Protein AF-A0A7S2UHI9-F1 (afdb_monomer_lite)

Organism: NCBI:txid420275

Foldseek 3Di:
DVCVVPPGVQVVVVCCQQPVVQQEEEDADLVSVLVNLVSVVVVVVVCPDDDDGSHPPHRAYEHPYAQDPPPVSVLSCVVSVHHYDDPDDVSVVSVVVVVVPVVVSVVVVVVVVVVVVVVD

Sequence (120 aa):
KADGYGHGALDTALHLADHCGVEAFAVATLEEGIALRKALDSTNKSQSSQTTSQRPARIRILVLGPPVGHPRSFDEYHFHNIEVMIPGAQIAKSLMDWVANADERKRNEAERAAMEAREQ

InterPro domains:
  IPR001608 Alanine racemase, N-terminal [PF01168] (1-98)
  IPR029066 PLP-binding barrel [G3DSA:3.20.20.10] (1-114)
  IPR029066 PLP-binding barrel [SSF51419] (1-100)

Structure (mmCIF, N/CA/C/O backbone):
data_AF-A0A7S2UHI9-F1
#
_entry.id   AF-A0A7S2UHI9-F1
#
loop_
_atom_site.group_PDB
_atom_site.id
_atom_site.type_symbol
_atom_site.label_atom_id
_atom_site.label_alt_id
_atom_site.label_comp_id
_atom_site.label_asym_id
_atom_site.label_entity_id
_atom_site.label_seq_id
_atom_site.pdbx_PDB_ins_code
_atom_site.Cartn_x
_atom_site.Cartn_y
_atom_site.Cartn_z
_atom_site.occupancy
_atom_site.B_iso_or_equiv
_atom_site.auth_seq_id
_atom_site.auth_comp_id
_atom_site.auth_asym_id
_atom_site.auth_atom_id
_atom_site.pdbx_PDB_model_num
ATOM 1 N N . LYS A 1 1 ? -3.779 -11.153 -1.241 1.00 81.50 1 LYS A N 1
ATOM 2 C CA . LYS A 1 1 ? -3.301 -11.320 -2.637 1.00 81.50 1 LYS A CA 1
ATOM 3 C C . LYS A 1 1 ? -4.299 -12.150 -3.436 1.00 81.50 1 LYS A C 1
ATOM 5 O O . LYS A 1 1 ? -4.878 -13.059 -2.847 1.00 81.50 1 LYS A O 1
ATOM 10 N N . ALA A 1 2 ? -4.458 -11.860 -4.731 1.00 89.12 2 ALA A N 1
ATOM 11 C CA . ALA A 1 2 ? -5.259 -12.635 -5.684 1.00 89.12 2 ALA A CA 1
ATOM 12 C C . ALA A 1 2 ? -6.688 -12.880 -5.178 1.00 89.12 2 ALA A C 1
ATOM 14 O O . ALA A 1 2 ? -7.139 -14.019 -5.100 1.00 89.12 2 ALA A O 1
ATOM 15 N N . ASP A 1 3 ? -7.339 -11.807 -4.725 1.00 90.62 3 ASP A N 1
ATOM 16 C CA . ASP A 1 3 ? -8.680 -11.854 -4.131 1.00 90.62 3 ASP A CA 1
ATOM 17 C C . ASP A 1 3 ? -8.834 -12.892 -2.993 1.00 90.62 3 ASP A C 1
ATOM 19 O O . ASP A 1 3 ? -9.766 -13.689 -2.937 1.00 90.62 3 ASP A O 1
ATOM 23 N N . GLY A 1 4 ? -7.840 -12.957 -2.101 1.00 87.12 4 GLY A N 1
ATOM 24 C CA . GLY A 1 4 ? -7.841 -13.926 -1.002 1.00 87.12 4 GLY A CA 1
ATOM 25 C C . GLY A 1 4 ? -7.659 -15.360 -1.502 1.00 87.12 4 GLY A C 1
ATOM 26 O O . GLY A 1 4 ? -8.240 -16.285 -0.946 1.00 87.12 4 GLY A O 1
ATOM 27 N N . TYR A 1 5 ? -6.885 -15.545 -2.576 1.00 89.75 5 TYR A N 1
ATOM 28 C CA . TYR A 1 5 ? -6.755 -16.824 -3.280 1.00 89.75 5 TYR A CA 1
ATOM 29 C C . TYR A 1 5 ? -8.110 -17.381 -3.757 1.00 89.75 5 TYR A C 1
ATOM 31 O O . TYR A 1 5 ? -8.331 -18.588 -3.713 1.00 89.75 5 TYR A O 1
ATOM 39 N N . GLY A 1 6 ? -9.017 -16.495 -4.188 1.00 88.75 6 GLY A N 1
ATOM 40 C CA . GLY A 1 6 ? -10.356 -16.845 -4.676 1.00 88.75 6 GLY A CA 1
ATOM 41 C C . GLY A 1 6 ? -11.442 -16.963 -3.602 1.00 88.75 6 GLY A C 1
ATOM 42 O O . GLY A 1 6 ? -12.528 -17.444 -3.907 1.00 88.75 6 GLY A O 1
ATOM 43 N N . HIS A 1 7 ? -11.169 -16.538 -2.364 1.00 88.31 7 HIS A N 1
ATOM 44 C CA . HIS A 1 7 ? -12.132 -16.579 -1.252 1.00 88.31 7 HIS A CA 1
ATOM 45 C C . HIS A 1 7 ? -12.796 -15.222 -0.967 1.00 88.31 7 HIS A C 1
ATOM 47 O O . HIS A 1 7 ? -13.603 -15.123 -0.047 1.00 88.31 7 HIS A O 1
ATOM 53 N N . GLY A 1 8 ? -12.450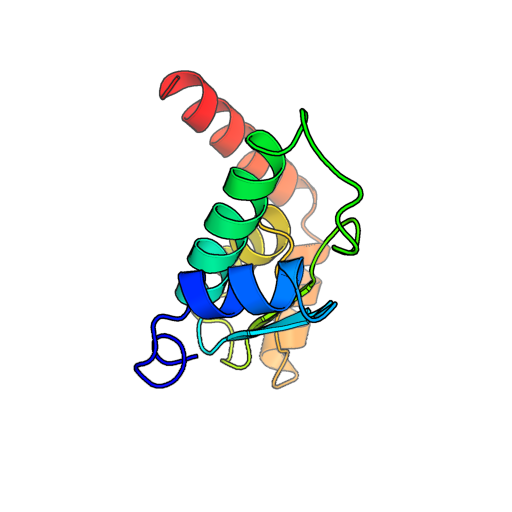 -14.174 -1.721 1.00 91.06 8 GLY A N 1
ATOM 54 C CA . GLY A 1 8 ? -12.846 -12.797 -1.436 1.00 91.06 8 GLY A CA 1
ATOM 55 C C . GLY A 1 8 ? -11.882 -12.148 -0.443 1.00 91.06 8 GLY A C 1
ATOM 56 O O . GLY A 1 8 ? -11.928 -12.409 0.762 1.00 91.06 8 GLY A O 1
ATOM 57 N N . ALA A 1 9 ? -10.986 -11.288 -0.934 1.00 91.56 9 ALA A N 1
ATOM 58 C CA . ALA A 1 9 ? -9.921 -10.694 -0.120 1.00 91.56 9 ALA A CA 1
ATOM 59 C C . ALA A 1 9 ? -10.455 -9.816 1.015 1.00 91.56 9 ALA A C 1
ATOM 61 O O . ALA A 1 9 ? -9.910 -9.855 2.117 1.00 91.56 9 ALA A O 1
ATOM 62 N N . LEU A 1 10 ? -11.475 -9.002 0.735 1.00 93.19 10 LEU A N 1
ATOM 63 C CA . LEU A 1 10 ? -11.965 -7.996 1.676 1.00 93.19 10 LEU A CA 1
ATOM 64 C C . LEU A 1 10 ? -12.723 -8.645 2.832 1.00 93.19 10 LEU A C 1
ATOM 66 O O . LEU A 1 10 ? -12.354 -8.429 3.982 1.00 93.19 10 LEU A O 1
ATOM 70 N N . ASP A 1 11 ? -13.704 -9.497 2.534 1.00 91.56 11 ASP A N 1
ATOM 71 C CA . ASP A 1 11 ? -14.511 -10.175 3.556 1.00 91.56 11 ASP A CA 1
ATOM 72 C C . ASP A 1 11 ? -13.647 -11.076 4.441 1.00 91.56 11 ASP A C 1
ATOM 74 O O . ASP A 1 11 ? -13.749 -11.036 5.669 1.00 91.56 11 ASP A O 1
ATOM 78 N N . THR A 1 12 ? -12.716 -11.816 3.828 1.00 93.31 12 THR A N 1
ATOM 79 C CA . THR A 1 12 ? -11.751 -12.640 4.563 1.00 93.31 12 THR A CA 1
ATOM 80 C C . THR A 1 12 ? -10.886 -11.783 5.487 1.00 93.31 12 THR A C 1
ATOM 82 O O . THR A 1 12 ? -10.719 -12.111 6.660 1.00 93.31 12 THR A O 1
ATOM 85 N N . ALA A 1 13 ? -10.336 -10.670 4.991 1.00 92.50 13 ALA A N 1
ATOM 86 C CA . ALA A 1 13 ? -9.474 -9.809 5.794 1.00 92.50 13 ALA A CA 1
ATOM 87 C C . ALA A 1 13 ? -10.232 -9.128 6.943 1.00 92.50 13 ALA A C 1
ATOM 89 O O . ALA A 1 13 ? -9.710 -9.063 8.054 1.00 92.50 13 ALA A O 1
ATOM 90 N N . LEU A 1 14 ? -11.463 -8.666 6.709 1.00 90.88 14 LEU A N 1
ATOM 91 C CA . LEU A 1 14 ? -12.311 -8.084 7.751 1.00 90.88 14 LEU A CA 1
ATOM 92 C C . LEU A 1 14 ? -12.637 -9.109 8.840 1.00 90.88 14 LEU A C 1
ATOM 94 O O . LEU A 1 14 ? -12.458 -8.821 10.021 1.00 90.88 14 LEU A O 1
ATOM 98 N N . HIS A 1 15 ? -13.019 -10.328 8.450 1.00 90.81 15 HIS A N 1
ATOM 99 C CA . HIS A 1 15 ? -13.296 -11.399 9.402 1.00 90.81 15 HIS A CA 1
ATOM 100 C C . HIS A 1 15 ? -12.069 -11.734 10.263 1.00 90.81 15 HIS A C 1
ATOM 102 O O . HIS A 1 15 ? -12.162 -11.807 11.487 1.00 90.81 15 HIS A O 1
ATOM 108 N N . LEU A 1 16 ? -10.899 -11.887 9.636 1.00 91.31 16 LEU A N 1
ATOM 109 C CA . LEU A 1 16 ? -9.645 -12.166 10.339 1.00 91.31 16 LEU A CA 1
ATOM 1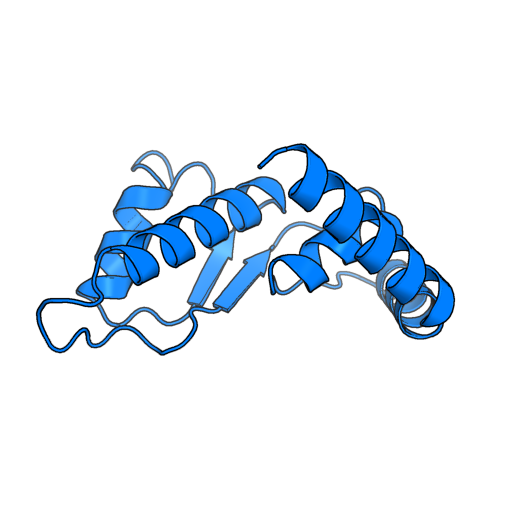10 C C . LEU A 1 16 ? -9.230 -11.023 11.281 1.00 91.31 16 LEU A C 1
ATOM 112 O O . LEU A 1 16 ? -8.731 -11.273 12.380 1.00 91.31 16 LEU A O 1
ATOM 116 N N . ALA A 1 17 ? -9.444 -9.776 10.863 1.00 90.00 17 ALA A N 1
ATOM 117 C CA . ALA A 1 17 ? -9.180 -8.596 11.676 1.00 90.00 17 ALA A CA 1
ATOM 118 C C . ALA A 1 17 ? -10.078 -8.528 12.921 1.00 90.00 17 ALA A C 1
ATOM 120 O O . ALA A 1 17 ? -9.597 -8.194 14.003 1.00 90.00 17 ALA A O 1
ATOM 121 N N . ASP A 1 18 ? -11.366 -8.846 12.774 1.00 87.06 18 ASP A N 1
ATOM 122 C CA . ASP A 1 18 ? -12.363 -8.703 13.844 1.00 87.06 18 ASP A CA 1
ATOM 123 C C . ASP A 1 18 ? -12.398 -9.877 14.812 1.00 87.06 18 ASP A C 1
ATOM 125 O O . ASP A 1 18 ? -12.622 -9.687 16.007 1.00 87.06 18 ASP A O 1
ATOM 129 N N . HIS A 1 19 ? -12.172 -11.088 14.307 1.00 87.56 19 HIS A N 1
ATOM 130 C CA . HIS A 1 19 ? -12.425 -12.309 15.068 1.00 87.56 19 HIS A CA 1
ATOM 131 C C . HIS A 1 19 ? -11.169 -13.118 15.373 1.00 87.56 19 HIS A C 1
ATOM 133 O O . HIS A 1 19 ? -11.210 -13.994 16.235 1.00 87.56 19 HIS A O 1
ATOM 139 N N . CYS A 1 20 ? -10.059 -12.851 14.684 1.00 88.81 20 CYS A N 1
ATOM 140 C CA . CYS A 1 20 ? -8.834 -13.639 14.828 1.00 88.81 20 CYS A CA 1
ATOM 141 C C . CYS A 1 20 ? -7.637 -12.823 15.332 1.00 88.81 20 CYS A C 1
ATOM 143 O O . CYS A 1 20 ? -6.560 -13.389 15.503 1.00 88.81 20 CYS A O 1
ATOM 145 N N . GLY A 1 21 ? -7.805 -11.517 15.569 1.00 85.50 21 GLY A N 1
ATOM 146 C CA . GLY A 1 21 ? -6.741 -10.650 16.081 1.00 85.50 21 GLY A CA 1
ATOM 147 C C . GLY A 1 21 ? -5.592 -10.436 15.091 1.00 85.50 21 GLY A C 1
ATOM 148 O O . GLY A 1 21 ? -4.461 -10.199 15.506 1.00 85.50 21 GLY A O 1
ATOM 149 N N . VAL A 1 22 ? -5.846 -10.549 13.782 1.00 90.69 22 VAL A N 1
ATOM 150 C CA . VAL A 1 22 ? -4.812 -10.301 12.768 1.00 90.69 22 VAL A CA 1
ATOM 151 C C . VAL A 1 22 ? -4.439 -8.819 12.737 1.00 90.69 22 VAL A C 1
ATOM 153 O O . VAL A 1 22 ? -5.292 -7.949 12.572 1.00 90.69 22 VAL A O 1
ATOM 156 N N . GLU A 1 23 ? -3.139 -8.534 12.841 1.00 92.25 23 GLU A N 1
ATOM 157 C CA . GLU A 1 23 ? -2.620 -7.160 12.929 1.00 92.25 23 GLU A CA 1
ATOM 158 C C . GLU A 1 23 ? -1.964 -6.648 11.641 1.00 92.25 23 GLU A C 1
ATOM 160 O O . GLU A 1 23 ? -1.664 -5.455 11.514 1.00 92.25 23 GLU A O 1
ATOM 165 N N . ALA A 1 24 ? -1.724 -7.537 10.676 1.00 95.25 24 ALA A N 1
ATOM 166 C CA . ALA A 1 24 ? -1.080 -7.191 9.420 1.00 95.25 24 ALA A CA 1
ATOM 167 C C . ALA A 1 24 ? -1.554 -8.070 8.259 1.00 95.25 24 ALA A C 1
ATOM 169 O O . ALA A 1 24 ? -1.775 -9.269 8.421 1.00 95.25 24 ALA A O 1
ATOM 170 N N . PHE A 1 25 ? -1.628 -7.478 7.068 1.00 96.56 25 PHE A N 1
ATOM 171 C CA . PHE A 1 25 ? -1.917 -8.174 5.817 1.00 96.56 25 PHE A CA 1
ATOM 172 C C . PHE A 1 25 ? -0.829 -7.930 4.778 1.00 96.56 25 PHE A C 1
ATOM 174 O O . PHE A 1 25 ? -0.214 -6.865 4.732 1.00 96.56 25 PHE A O 1
ATOM 181 N N . ALA A 1 26 ? -0.642 -8.912 3.898 1.00 97.19 26 ALA A N 1
ATOM 182 C CA . ALA A 1 26 ? 0.237 -8.803 2.745 1.00 97.19 26 ALA A CA 1
ATOM 183 C C . ALA A 1 26 ? -0.549 -8.969 1.434 1.00 97.19 26 ALA A C 1
ATOM 185 O O . ALA A 1 26 ? -1.363 -9.888 1.271 1.00 97.19 26 ALA A O 1
ATOM 186 N N . VAL A 1 27 ? -0.297 -8.079 0.479 1.00 96.81 27 VAL A N 1
ATOM 187 C CA . VAL A 1 27 ? -0.973 -8.019 -0.827 1.00 96.81 27 VAL A CA 1
ATOM 188 C C . VAL A 1 27 ? 0.047 -8.010 -1.967 1.00 96.81 27 VAL A C 1
ATOM 190 O O . VAL A 1 27 ? 1.236 -7.802 -1.744 1.00 96.81 27 VAL A O 1
ATOM 193 N N . ALA A 1 28 ? -0.382 -8.294 -3.196 1.00 95.50 28 ALA A N 1
ATOM 194 C CA . ALA A 1 28 ? 0.513 -8.303 -4.353 1.00 95.50 28 ALA A CA 1
ATOM 195 C C . ALA A 1 28 ? 0.771 -6.919 -4.922 1.00 95.50 28 ALA A C 1
ATOM 197 O O . ALA A 1 28 ? 1.893 -6.646 -5.338 1.00 95.50 28 ALA A O 1
ATOM 198 N N . THR A 1 29 ? -0.267 -6.093 -4.992 1.00 95.56 29 THR A N 1
ATOM 199 C CA . THR A 1 29 ? -0.214 -4.808 -5.685 1.00 95.56 29 THR A CA 1
ATOM 200 C C . THR A 1 29 ? -0.683 -3.685 -4.777 1.00 95.56 29 THR A C 1
ATOM 202 O O . THR A 1 29 ? -1.324 -3.916 -3.747 1.00 95.56 29 THR A O 1
ATOM 205 N N . LEU A 1 30 ? -0.345 -2.456 -5.162 1.00 95.56 30 LEU A N 1
ATOM 206 C CA . LEU A 1 30 ? -0.779 -1.264 -4.449 1.00 95.56 30 LEU A CA 1
ATOM 207 C C . LEU A 1 30 ? -2.307 -1.130 -4.485 1.00 95.56 30 LEU A C 1
ATOM 209 O O . LEU A 1 30 ? -2.909 -0.802 -3.471 1.00 95.56 30 LEU A O 1
ATOM 213 N N . GLU A 1 31 ? -2.943 -1.462 -5.606 1.00 95.31 31 GLU A N 1
ATOM 214 C CA . GLU A 1 31 ? -4.396 -1.387 -5.783 1.00 95.31 31 GLU A CA 1
ATOM 215 C C . GLU A 1 31 ? -5.128 -2.325 -4.815 1.00 95.31 31 GLU A C 1
ATOM 217 O O . GLU A 1 31 ? -6.087 -1.907 -4.165 1.00 95.31 31 GLU A O 1
ATOM 222 N N . GLU A 1 32 ? -4.638 -3.563 -4.649 1.00 95.69 32 GLU A N 1
ATOM 223 C CA . GLU A 1 32 ? -5.155 -4.489 -3.630 1.00 95.69 32 GLU A CA 1
ATOM 224 C C . GLU A 1 32 ? -5.016 -3.892 -2.217 1.00 95.69 32 GLU A C 1
ATOM 226 O O . GLU A 1 32 ? -5.923 -4.011 -1.392 1.00 95.69 32 GLU A O 1
ATOM 231 N N . GLY A 1 33 ? -3.889 -3.230 -1.936 1.00 96.00 33 GLY A N 1
ATOM 232 C CA . GLY A 1 33 ? -3.626 -2.588 -0.648 1.00 96.00 33 GLY A CA 1
ATOM 233 C C . GLY A 1 33 ? -4.545 -1.400 -0.369 1.00 96.00 33 GLY A C 1
ATOM 234 O O . GLY A 1 33 ? -5.071 -1.280 0.738 1.00 96.00 33 GLY A O 1
ATOM 235 N N . ILE A 1 34 ? -4.784 -0.549 -1.370 1.00 95.75 34 ILE A N 1
ATOM 236 C CA . ILE A 1 34 ? -5.688 0.604 -1.276 1.00 95.75 34 ILE A CA 1
ATOM 237 C C . ILE A 1 34 ? -7.127 0.133 -1.064 1.00 95.75 34 ILE A C 1
ATOM 239 O O . ILE A 1 34 ? -7.820 0.661 -0.191 1.00 95.75 34 ILE A O 1
ATOM 243 N N . ALA A 1 35 ? -7.578 -0.874 -1.818 1.00 95.56 35 ALA A N 1
ATOM 244 C CA . ALA A 1 35 ? -8.907 -1.455 -1.648 1.00 95.56 35 ALA A CA 1
ATOM 245 C C . ALA A 1 35 ? -9.102 -1.991 -0.219 1.00 95.56 35 ALA A C 1
ATOM 247 O O . ALA A 1 35 ? -10.100 -1.677 0.433 1.00 95.56 35 ALA A O 1
ATOM 248 N N . LEU A 1 36 ? -8.108 -2.720 0.302 1.00 95.12 36 LEU A N 1
ATOM 249 C CA . LEU A 1 36 ? -8.141 -3.239 1.667 1.00 95.12 36 LEU A CA 1
ATOM 250 C C . LEU A 1 36 ? -8.128 -2.123 2.723 1.00 95.12 36 LEU A C 1
ATOM 252 O O . LEU A 1 36 ? -8.906 -2.180 3.675 1.00 95.12 36 LEU A O 1
ATOM 256 N N . ARG A 1 37 ? -7.298 -1.083 2.554 1.00 95.12 37 ARG A N 1
ATOM 257 C CA . ARG A 1 37 ? -7.269 0.075 3.464 1.00 95.12 37 ARG A CA 1
ATOM 258 C C . ARG A 1 37 ? -8.636 0.752 3.534 1.00 95.12 37 ARG A C 1
ATOM 260 O O . ARG A 1 37 ? -9.149 0.954 4.630 1.00 95.12 37 ARG A O 1
ATOM 267 N N . LYS A 1 38 ? -9.252 1.034 2.382 1.00 93.31 38 LYS A N 1
ATOM 268 C CA . LYS A 1 38 ? -10.584 1.657 2.313 1.00 93.31 38 LYS A CA 1
ATOM 269 C C . LYS A 1 38 ? -11.647 0.811 3.022 1.00 93.31 38 LYS A C 1
ATOM 271 O O . LYS A 1 38 ? -12.471 1.367 3.748 1.00 93.31 38 LYS A O 1
ATOM 276 N N . ALA A 1 39 ? -11.617 -0.513 2.864 1.00 91.81 39 ALA A N 1
ATOM 277 C CA . ALA A 1 39 ? -12.543 -1.421 3.548 1.00 91.81 39 ALA A CA 1
ATOM 278 C C . ALA A 1 39 ? -12.359 -1.417 5.080 1.00 91.81 39 ALA A C 1
ATOM 280 O O . ALA A 1 39 ? -13.330 -1.289 5.833 1.00 91.81 39 ALA A O 1
ATOM 281 N N . LEU A 1 40 ? -11.112 -1.492 5.553 1.00 89.25 40 LEU A N 1
ATOM 282 C CA . LEU A 1 40 ? -10.779 -1.427 6.980 1.00 89.25 40 LEU A CA 1
ATOM 283 C C . LEU A 1 40 ? -11.189 -0.085 7.608 1.00 89.25 40 LEU A C 1
ATOM 285 O O . LEU A 1 40 ? -11.769 -0.058 8.692 1.00 89.25 40 LEU A O 1
ATOM 289 N N . ASP A 1 41 ? -10.962 1.027 6.910 1.00 88.12 41 ASP A N 1
ATOM 290 C CA . ASP A 1 41 ? -11.317 2.359 7.407 1.00 88.12 41 ASP A CA 1
ATOM 291 C C . ASP A 1 41 ? -12.840 2.578 7.425 1.00 88.12 41 ASP A C 1
ATOM 293 O O . ASP A 1 41 ? -13.371 3.219 8.334 1.00 88.12 41 ASP A O 1
ATOM 297 N N . SER A 1 42 ? -13.562 2.014 6.451 1.00 84.94 42 SER A N 1
ATOM 298 C CA . SER A 1 42 ? -15.027 2.108 6.373 1.00 84.94 42 SER A CA 1
ATOM 299 C C . SER A 1 42 ? -15.706 1.334 7.504 1.00 84.94 42 SER A C 1
ATOM 301 O O . SER A 1 42 ? -16.622 1.852 8.139 1.00 84.94 42 SER A O 1
ATOM 303 N N . THR A 1 43 ? -15.215 0.133 7.826 1.00 76.25 43 THR A N 1
ATOM 304 C CA . THR A 1 43 ? -15.739 -0.656 8.957 1.00 76.25 43 THR A CA 1
ATOM 305 C C . THR A 1 43 ? -15.476 0.010 10.309 1.00 76.25 43 THR A C 1
ATOM 307 O O . THR A 1 43 ? -16.362 0.015 11.162 1.00 76.25 43 THR A O 1
ATOM 310 N N . ASN A 1 44 ? -14.324 0.671 10.481 1.00 68.44 44 ASN A N 1
ATOM 311 C CA . ASN A 1 44 ? -14.029 1.440 11.695 1.00 68.44 44 ASN A CA 1
ATOM 312 C C . ASN A 1 44 ? -14.990 2.629 11.898 1.00 68.44 44 ASN A C 1
ATOM 314 O O . ASN A 1 44 ? -15.341 2.941 13.035 1.00 68.44 44 ASN A O 1
ATOM 318 N N . LYS A 1 45 ? -15.454 3.284 10.821 1.00 64.50 45 LYS A N 1
ATOM 319 C CA . LYS A 1 45 ? -16.442 4.379 10.913 1.00 64.50 45 LYS A CA 1
ATOM 320 C C . LYS A 1 45 ? -17.826 3.885 11.350 1.00 64.50 45 LYS A C 1
ATOM 322 O O . LYS A 1 45 ? -18.520 4.592 12.078 1.00 64.50 45 LYS A O 1
ATOM 327 N N . SER A 1 46 ? -18.218 2.680 10.933 1.00 59.38 46 SER A N 1
ATOM 328 C CA . SER A 1 46 ? -19.535 2.096 11.229 1.00 59.38 46 SER A CA 1
ATOM 329 C C . SER A 1 46 ? -19.643 1.453 12.619 1.00 59.38 46 SER A C 1
ATOM 331 O O . SER A 1 46 ? -20.745 1.350 13.147 1.00 59.38 46 SER A O 1
ATOM 333 N N . GLN A 1 47 ? -18.530 1.037 13.235 1.00 56.44 47 GLN A N 1
ATOM 334 C CA . GLN A 1 47 ? -18.521 0.304 14.514 1.00 56.44 47 GLN A CA 1
ATOM 335 C C . GLN A 1 47 ? -18.365 1.183 15.771 1.00 56.44 47 GLN A C 1
ATOM 337 O O . GLN A 1 47 ? -18.207 0.660 16.872 1.00 56.44 47 GLN A O 1
ATOM 342 N N . SER A 1 48 ? -18.490 2.510 15.665 1.00 52.16 48 SER A N 1
ATOM 343 C CA . SER A 1 48 ? -18.380 3.441 16.806 1.00 52.16 48 SER A CA 1
ATOM 344 C C . SER A 1 48 ? -19.448 3.267 17.904 1.00 52.16 48 SER A C 1
ATOM 346 O O . SER A 1 48 ? -19.424 3.997 18.892 1.00 52.16 48 SER A O 1
ATOM 348 N N . SER A 1 49 ? -20.381 2.316 17.764 1.00 51.41 49 SER A N 1
ATOM 349 C CA . SER A 1 49 ? -21.528 2.163 18.667 1.00 51.41 49 SER A CA 1
ATOM 350 C C . SER A 1 49 ? -21.678 0.810 19.373 1.00 51.41 49 SER A C 1
ATOM 352 O O . SER A 1 49 ? -22.542 0.735 20.240 1.00 51.41 49 SER A O 1
ATOM 354 N N . GLN 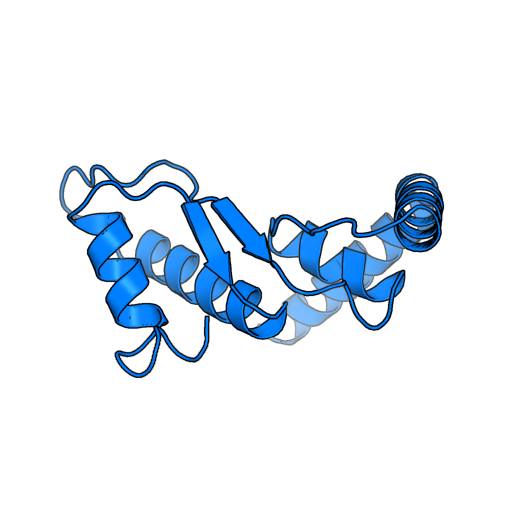A 1 50 ? -20.895 -0.248 19.105 1.00 48.19 50 GLN A N 1
ATOM 355 C CA . GLN A 1 50 ? -21.096 -1.520 19.830 1.00 48.19 50 GLN A CA 1
ATOM 356 C C . GLN A 1 50 ? -19.876 -2.463 19.852 1.00 48.19 50 GLN A C 1
ATOM 358 O O . GLN A 1 50 ? -19.401 -2.925 18.822 1.00 48.19 50 GLN A O 1
ATOM 363 N N . THR A 1 51 ? -19.496 -2.840 21.080 1.00 46.75 51 THR A N 1
ATOM 364 C CA . THR A 1 51 ? -18.617 -3.949 21.510 1.00 46.75 51 THR A CA 1
ATOM 365 C C . THR A 1 51 ? -17.101 -3.802 21.342 1.00 46.75 51 THR A C 1
ATOM 367 O O . THR A 1 51 ? -16.579 -3.199 20.414 1.00 46.75 51 THR A O 1
ATOM 370 N N . THR A 1 52 ? -16.396 -4.344 22.336 1.00 53.56 52 THR A N 1
ATOM 371 C CA . THR A 1 52 ? -14.943 -4.380 22.516 1.00 53.56 52 THR A CA 1
ATOM 372 C C . THR A 1 52 ? -14.269 -5.183 21.400 1.00 53.56 52 THR A C 1
ATOM 374 O O . THR A 1 52 ? -13.936 -6.353 21.592 1.00 53.56 52 THR A O 1
ATOM 377 N N . SER A 1 53 ? -14.090 -4.583 20.224 1.00 56.47 53 SER A N 1
ATOM 378 C CA . SER A 1 53 ? -13.297 -5.183 19.151 1.00 56.47 53 SER A CA 1
ATOM 379 C C . SER A 1 53 ? -11.850 -5.352 19.616 1.00 56.47 53 SER A C 1
ATOM 381 O O . SER A 1 53 ? -11.188 -4.381 19.973 1.00 56.47 53 SER A O 1
ATOM 383 N N . GLN A 1 54 ? -11.343 -6.588 19.574 1.00 59.09 54 GLN A N 1
ATOM 384 C CA . GLN A 1 54 ? -9.917 -6.913 19.747 1.00 59.09 54 GLN A CA 1
ATOM 385 C C . GLN A 1 54 ? -9.044 -6.392 18.592 1.00 59.09 54 GLN A C 1
ATOM 387 O O . GLN A 1 54 ? -7.837 -6.630 18.567 1.00 59.09 54 GLN A O 1
ATOM 392 N N . ARG A 1 55 ? -9.645 -5.698 17.620 1.00 60.09 55 ARG A N 1
ATOM 393 C CA . ARG A 1 55 ? -8.954 -5.179 16.451 1.00 60.09 55 ARG A CA 1
ATOM 394 C C . ARG A 1 55 ? -7.880 -4.173 16.897 1.00 60.09 55 ARG A C 1
ATOM 396 O O . ARG A 1 55 ? -8.197 -3.219 17.612 1.00 60.09 55 ARG A O 1
ATOM 403 N N . PRO A 1 56 ? -6.619 -4.338 16.467 1.00 61.75 56 PRO A N 1
ATOM 404 C CA . PRO A 1 56 ? -5.576 -3.366 16.762 1.00 61.75 56 PRO A CA 1
ATOM 405 C C . PRO A 1 56 ? -5.941 -2.002 16.168 1.00 61.75 56 PRO A C 1
ATOM 407 O O . PRO A 1 56 ? -6.535 -1.917 15.091 1.00 61.75 56 PRO A O 1
ATOM 410 N N . ALA A 1 57 ? -5.539 -0.926 16.853 1.00 68.56 57 ALA A N 1
ATOM 411 C CA . ALA A 1 57 ? -5.906 0.452 16.506 1.00 68.56 57 ALA A CA 1
ATOM 412 C C . ALA A 1 57 ? -5.602 0.826 15.042 1.00 68.56 57 ALA A C 1
ATOM 414 O O . ALA A 1 57 ? -6.270 1.686 14.468 1.00 68.56 57 ALA A O 1
ATOM 415 N N . ARG A 1 58 ? -4.605 0.178 14.422 1.00 81.38 58 ARG A N 1
ATOM 416 C CA . ARG A 1 58 ? -4.329 0.311 12.991 1.00 81.38 58 ARG A CA 1
ATOM 417 C C . ARG A 1 58 ? -3.678 -0.949 12.428 1.00 81.38 58 ARG A C 1
ATOM 419 O O . ARG A 1 58 ? -2.535 -1.258 12.745 1.00 81.38 58 ARG A O 1
ATOM 426 N N . ILE A 1 59 ? -4.386 -1.634 11.535 1.00 91.50 59 ILE A N 1
ATOM 427 C CA . ILE A 1 59 ? -3.858 -2.800 10.816 1.00 91.50 59 ILE A CA 1
ATOM 428 C C . ILE A 1 59 ? -2.831 -2.357 9.769 1.00 91.50 59 ILE A C 1
ATOM 430 O O . ILE A 1 59 ? -3.067 -1.411 8.997 1.00 91.50 59 ILE A O 1
ATOM 434 N N . ARG A 1 60 ? -1.691 -3.053 9.739 1.00 95.38 60 ARG A N 1
ATOM 435 C CA . ARG A 1 60 ? -0.601 -2.821 8.782 1.00 95.38 60 ARG A CA 1
ATOM 436 C C . ARG A 1 60 ? -0.872 -3.550 7.469 1.00 95.38 60 ARG A C 1
ATOM 438 O O . ARG A 1 60 ? -1.432 -4.642 7.459 1.00 95.38 60 ARG A O 1
ATOM 445 N N . ILE A 1 61 ? -0.496 -2.940 6.352 1.00 97.19 61 ILE A N 1
ATOM 446 C CA . ILE A 1 61 ? -0.663 -3.529 5.020 1.00 97.19 61 ILE A CA 1
ATOM 447 C C . ILE A 1 61 ? 0.671 -3.400 4.302 1.00 97.19 61 ILE A C 1
ATOM 449 O O . ILE A 1 61 ? 1.155 -2.283 4.150 1.00 97.19 61 ILE A O 1
ATOM 453 N N . LEU A 1 62 ? 1.234 -4.522 3.862 1.00 97.62 62 LEU A N 1
ATOM 454 C CA . LEU A 1 62 ? 2.480 -4.591 3.104 1.00 97.62 62 LEU A CA 1
ATOM 455 C C . LEU A 1 62 ? 2.209 -5.036 1.665 1.00 97.62 62 LEU A C 1
ATOM 457 O O . LEU A 1 62 ? 1.581 -6.073 1.436 1.00 97.62 62 LEU A O 1
ATOM 461 N N . VAL A 1 63 ? 2.730 -4.294 0.690 1.00 97.25 63 VAL A N 1
ATOM 462 C CA . VAL A 1 63 ? 2.731 -4.715 -0.718 1.00 97.25 63 VAL A CA 1
ATOM 463 C C . VAL A 1 63 ? 4.004 -5.503 -1.012 1.00 97.25 63 VAL A C 1
ATOM 465 O O . VAL A 1 63 ? 5.111 -4.992 -0.872 1.00 97.25 63 VAL A O 1
ATOM 468 N N . LEU A 1 64 ? 3.835 -6.755 -1.439 1.00 95.19 64 LEU A N 1
ATOM 469 C CA . LEU A 1 64 ? 4.920 -7.682 -1.779 1.00 95.19 64 LEU A CA 1
ATOM 470 C C . LEU A 1 64 ? 5.439 -7.510 -3.213 1.00 95.19 64 LEU A C 1
ATOM 472 O O . LEU A 1 64 ? 6.450 -8.104 -3.572 1.00 95.19 64 LEU A O 1
ATOM 476 N N . GLY A 1 65 ? 4.721 -6.782 -4.069 1.00 91.56 65 GLY A N 1
ATOM 477 C CA . GLY A 1 65 ? 5.173 -6.447 -5.418 1.00 91.56 65 GLY A CA 1
ATOM 478 C C . GLY A 1 65 ? 6.138 -5.257 -5.418 1.00 91.56 65 GLY A C 1
ATOM 479 O O . GLY A 1 65 ? 6.074 -4.418 -4.518 1.00 91.56 65 GLY A O 1
ATOM 480 N N . PRO A 1 66 ? 7.040 -5.154 -6.413 1.00 90.75 66 PRO A N 1
ATOM 481 C CA . PRO A 1 66 ? 7.846 -3.950 -6.578 1.00 90.75 66 PRO A CA 1
ATOM 482 C C . PRO A 1 66 ? 6.933 -2.740 -6.855 1.00 90.75 66 PRO A C 1
ATOM 484 O O . PRO A 1 66 ? 5.945 -2.884 -7.582 1.00 90.75 66 PRO A O 1
ATOM 487 N N . PRO A 1 67 ? 7.246 -1.542 -6.331 1.00 91.94 67 PRO A N 1
ATOM 488 C CA . PRO A 1 67 ? 6.502 -0.340 -6.680 1.00 91.94 67 PRO A CA 1
ATOM 489 C C . PRO A 1 67 ? 6.656 -0.045 -8.177 1.00 91.94 67 PRO A C 1
ATOM 491 O O . PRO A 1 67 ? 7.770 0.022 -8.697 1.00 91.94 67 PRO A O 1
ATOM 494 N N . VAL A 1 68 ? 5.532 0.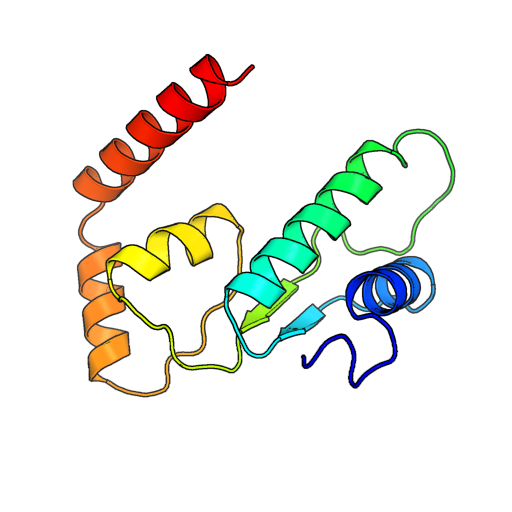147 -8.867 1.00 88.56 68 VAL A N 1
ATOM 495 C CA . VAL A 1 68 ? 5.489 0.546 -10.279 1.00 88.56 68 VAL A CA 1
ATOM 496 C C . VAL A 1 68 ? 5.182 2.037 -10.389 1.00 88.56 68 VAL A C 1
ATOM 498 O O . VAL A 1 68 ? 4.378 2.553 -9.623 1.00 88.56 68 VAL A O 1
ATOM 501 N N . GLY A 1 69 ? 5.820 2.745 -11.326 1.00 85.25 69 GLY A N 1
ATOM 502 C CA . GLY A 1 69 ? 5.581 4.184 -11.522 1.00 85.25 69 GLY A CA 1
ATOM 503 C C . GLY A 1 69 ? 6.220 5.102 -10.467 1.00 85.25 69 GLY A C 1
ATOM 504 O O . GLY A 1 69 ? 5.750 6.222 -10.254 1.00 85.25 69 GLY A O 1
ATOM 505 N N . HIS A 1 70 ? 7.287 4.650 -9.801 1.00 82.06 70 HIS A N 1
ATOM 506 C CA . HIS A 1 70 ? 8.042 5.481 -8.860 1.00 82.06 70 HIS A CA 1
ATOM 507 C C . HIS A 1 70 ? 8.758 6.647 -9.587 1.00 82.06 70 HIS A C 1
ATOM 509 O O . HIS A 1 70 ? 9.163 6.493 -10.742 1.00 82.06 70 HIS A O 1
ATOM 515 N N . PRO A 1 71 ? 8.919 7.823 -8.944 1.00 83.56 71 PRO A N 1
ATOM 516 C CA . PRO A 1 71 ? 8.635 8.098 -7.532 1.00 83.56 71 PRO A CA 1
ATOM 517 C C . PRO A 1 71 ? 7.171 8.437 -7.206 1.00 83.56 71 PRO A C 1
ATOM 519 O O . PRO A 1 71 ? 6.798 8.348 -6.044 1.00 83.56 71 PRO A O 1
ATOM 522 N N . ARG A 1 72 ? 6.322 8.767 -8.192 1.00 85.00 72 ARG A N 1
ATOM 523 C CA . ARG A 1 72 ? 4.935 9.231 -7.945 1.00 85.00 72 ARG A CA 1
ATOM 524 C C . ARG A 1 72 ? 4.078 8.217 -7.195 1.00 85.00 72 ARG A C 1
ATOM 526 O O . ARG A 1 72 ? 3.238 8.590 -6.388 1.00 85.00 72 ARG A O 1
ATOM 533 N N . SER A 1 73 ? 4.314 6.926 -7.416 1.00 88.88 73 SER A N 1
ATOM 534 C CA . SER A 1 73 ? 3.606 5.873 -6.687 1.00 88.88 73 SER A CA 1
ATOM 535 C C . SER A 1 73 ? 3.784 5.959 -5.168 1.00 88.88 73 SER A C 1
ATOM 537 O O . SER A 1 73 ? 2.898 5.520 -4.445 1.00 88.88 73 SER A O 1
ATOM 539 N N . PHE A 1 74 ? 4.902 6.506 -4.664 1.00 93.31 74 PHE A N 1
ATOM 540 C CA . PHE A 1 74 ? 5.160 6.618 -3.222 1.00 93.31 74 PHE A CA 1
ATOM 541 C C . PHE A 1 74 ? 4.169 7.538 -2.504 1.00 93.31 74 PHE A C 1
ATOM 543 O O . PHE A 1 74 ? 3.897 7.304 -1.326 1.00 93.31 74 PHE A O 1
ATOM 550 N N . ASP A 1 75 ? 3.578 8.506 -3.211 1.00 91.38 75 ASP A N 1
ATOM 551 C CA . ASP A 1 75 ? 2.541 9.377 -2.656 1.00 91.38 75 ASP A CA 1
ATOM 552 C C . ASP A 1 75 ? 1.330 8.555 -2.188 1.00 91.38 75 ASP A C 1
ATOM 554 O O . ASP A 1 75 ? 0.836 8.759 -1.082 1.00 91.38 75 ASP A O 1
ATOM 558 N N . GLU A 1 76 ? 0.908 7.554 -2.968 1.00 92.38 76 GLU A N 1
ATOM 559 C CA . GLU A 1 76 ? -0.205 6.661 -2.618 1.00 92.38 76 GLU A CA 1
ATOM 560 C C . GLU A 1 76 ? 0.125 5.742 -1.436 1.00 92.38 76 GLU A C 1
ATOM 562 O O . GLU A 1 76 ? -0.701 5.559 -0.538 1.00 92.38 76 GLU A O 1
ATOM 567 N N . TYR A 1 77 ? 1.343 5.185 -1.404 1.00 94.56 77 TYR A N 1
ATOM 568 C CA . TYR A 1 77 ? 1.814 4.381 -0.270 1.00 94.56 77 TYR A CA 1
ATOM 569 C C . TYR A 1 77 ? 1.790 5.195 1.027 1.00 94.56 77 TYR A C 1
ATOM 571 O O . TYR A 1 77 ? 1.283 4.729 2.049 1.00 94.56 77 TYR A O 1
ATOM 579 N N . HIS A 1 78 ? 2.301 6.427 0.977 1.00 92.75 78 HIS A N 1
ATOM 580 C CA . HIS A 1 78 ? 2.331 7.334 2.117 1.00 92.75 78 HIS A CA 1
ATOM 581 C C . HIS A 1 78 ? 0.920 7.750 2.546 1.00 92.75 78 HIS A C 1
ATOM 583 O O . HIS A 1 78 ? 0.565 7.606 3.715 1.00 92.75 78 HIS A O 1
ATOM 589 N N . PHE A 1 79 ? 0.093 8.198 1.599 1.00 91.25 79 PHE A N 1
ATOM 590 C CA . PHE A 1 79 ? -1.266 8.674 1.853 1.00 91.25 79 PHE A CA 1
ATOM 591 C C . PHE A 1 79 ? -2.149 7.599 2.500 1.00 91.25 79 PHE A C 1
ATOM 593 O O . PHE A 1 79 ? -2.788 7.840 3.524 1.00 91.25 79 PHE A O 1
ATOM 600 N N . HIS A 1 80 ? -2.135 6.377 1.964 1.00 93.44 80 HIS A N 1
ATOM 601 C CA . HIS A 1 80 ? -2.931 5.270 2.496 1.00 93.44 80 HIS A CA 1
ATOM 602 C C . HIS A 1 80 ? -2.267 4.530 3.669 1.00 93.44 80 HIS A C 1
ATOM 604 O O . HIS A 1 80 ? -2.842 3.569 4.198 1.00 93.44 80 HIS A O 1
ATOM 610 N N . ASN A 1 81 ? -1.080 4.967 4.111 1.00 94.31 81 ASN A N 1
ATOM 611 C CA . ASN A 1 81 ? -0.278 4.304 5.140 1.00 94.31 81 ASN A CA 1
ATOM 612 C C . ASN A 1 81 ? -0.128 2.800 4.842 1.00 94.31 81 ASN A C 1
ATOM 614 O O . ASN A 1 81 ? -0.561 1.930 5.615 1.00 94.31 81 ASN A O 1
ATOM 618 N N . ILE A 1 82 ? 0.411 2.522 3.659 1.00 96.50 82 ILE A N 1
ATOM 619 C CA . ILE A 1 82 ? 0.714 1.193 3.138 1.00 96.50 82 ILE A CA 1
ATOM 620 C C . ILE A 1 82 ? 2.235 1.056 3.089 1.00 96.50 82 ILE A C 1
ATOM 622 O O . ILE A 1 82 ? 2.941 1.922 2.576 1.00 96.50 82 ILE A O 1
ATOM 626 N N . GLU A 1 83 ? 2.743 -0.045 3.627 1.00 96.94 83 GLU A N 1
ATOM 627 C CA . GLU A 1 83 ? 4.161 -0.376 3.600 1.00 96.94 83 GLU A CA 1
ATOM 628 C C . GLU A 1 83 ? 4.559 -0.865 2.199 1.00 96.94 83 GLU A C 1
ATOM 630 O O . GLU A 1 83 ? 3.849 -1.647 1.556 1.00 96.94 83 GLU A O 1
ATOM 635 N N . VAL A 1 84 ? 5.716 -0.402 1.727 1.00 95.50 84 VAL A N 1
ATOM 636 C CA . VAL A 1 84 ? 6.261 -0.715 0.403 1.00 95.50 84 VAL A CA 1
ATOM 637 C C . VAL A 1 84 ? 7.466 -1.643 0.530 1.00 95.50 84 VAL A C 1
ATOM 639 O O . VAL A 1 84 ? 8.360 -1.416 1.346 1.00 95.50 84 VAL A O 1
ATOM 642 N N . MET A 1 85 ? 7.527 -2.680 -0.303 1.00 94.88 85 MET A N 1
ATOM 643 C CA . MET A 1 85 ? 8.732 -3.492 -0.448 1.00 94.88 85 MET A CA 1
ATOM 644 C C . MET A 1 85 ? 9.787 -2.748 -1.281 1.00 94.88 85 MET A C 1
ATOM 646 O O . MET A 1 85 ? 9.497 -2.239 -2.363 1.00 94.88 85 MET A O 1
ATOM 650 N N . ILE A 1 86 ? 11.040 -2.747 -0.815 1.00 94.81 86 ILE A N 1
ATOM 651 C CA . ILE A 1 86 ? 12.184 -2.148 -1.519 1.00 94.81 86 ILE A CA 1
ATOM 652 C C . ILE A 1 86 ? 13.099 -3.266 -2.039 1.00 94.81 86 ILE A C 1
ATOM 654 O O . ILE A 1 86 ? 13.947 -3.755 -1.295 1.00 94.81 86 ILE A O 1
ATOM 658 N N . PRO A 1 87 ? 12.954 -3.703 -3.305 1.00 91.56 87 PRO A N 1
ATOM 659 C CA . PRO A 1 87 ? 13.661 -4.882 -3.807 1.00 91.56 87 PRO A CA 1
ATOM 660 C C . PRO A 1 87 ? 15.113 -4.606 -4.235 1.00 91.56 87 PRO A C 1
ATOM 662 O O . PRO A 1 87 ? 15.828 -5.542 -4.579 1.00 91.56 87 PRO A O 1
ATOM 665 N N . GLY A 1 88 ? 15.572 -3.347 -4.254 1.00 94.19 88 GLY A N 1
ATOM 666 C CA . GLY A 1 88 ? 16.937 -3.029 -4.676 1.00 94.19 88 GLY A CA 1
ATOM 667 C C . GLY A 1 88 ? 17.334 -1.558 -4.558 1.00 94.19 88 GLY A C 1
ATOM 668 O O . GLY A 1 88 ? 16.508 -0.678 -4.308 1.00 94.19 88 GLY A O 1
ATOM 669 N N . ALA A 1 89 ? 18.625 -1.295 -4.782 1.00 94.56 89 ALA A N 1
ATOM 670 C CA . ALA A 1 89 ? 19.252 0.010 -4.562 1.00 94.56 89 ALA A CA 1
ATOM 671 C C . ALA A 1 89 ? 18.659 1.147 -5.414 1.00 94.56 89 ALA A C 1
ATOM 673 O O . ALA A 1 89 ? 18.600 2.283 -4.954 1.00 94.56 89 ALA A O 1
ATOM 674 N N . GLN A 1 90 ? 18.191 0.860 -6.634 1.00 92.62 90 GLN A N 1
ATOM 675 C CA . GLN A 1 90 ? 17.579 1.877 -7.499 1.00 92.62 90 GLN A CA 1
ATOM 676 C C . GLN A 1 90 ? 16.281 2.429 -6.899 1.00 92.62 90 GLN A C 1
ATOM 678 O O . GLN A 1 90 ? 16.090 3.642 -6.838 1.00 92.62 90 GLN A O 1
ATOM 683 N N . ILE A 1 91 ? 15.419 1.540 -6.401 1.00 93.69 91 ILE A N 1
ATOM 684 C CA . ILE A 1 91 ? 14.159 1.924 -5.756 1.00 93.69 91 ILE A CA 1
ATOM 685 C C . ILE A 1 91 ? 14.443 2.577 -4.402 1.00 93.69 91 ILE A C 1
ATOM 687 O O . ILE A 1 91 ? 13.824 3.587 -4.086 1.00 93.69 91 ILE A O 1
ATOM 691 N N . ALA A 1 92 ? 15.425 2.074 -3.645 1.00 94.94 92 ALA A N 1
ATOM 692 C CA . ALA A 1 92 ? 15.860 2.708 -2.402 1.00 94.94 92 ALA A CA 1
ATOM 693 C C . ALA A 1 92 ? 16.319 4.157 -2.635 1.00 94.94 92 ALA A C 1
ATOM 695 O O . ALA A 1 92 ? 15.875 5.061 -1.934 1.00 94.94 92 ALA A O 1
ATOM 696 N N . LYS A 1 93 ? 17.147 4.401 -3.659 1.00 94.69 93 LYS A N 1
ATOM 697 C CA . LYS A 1 93 ? 17.578 5.752 -4.035 1.00 94.69 93 LYS A CA 1
ATOM 698 C C . LYS A 1 93 ? 16.390 6.626 -4.437 1.00 94.69 93 LYS A C 1
ATOM 700 O O . LYS A 1 93 ? 16.252 7.724 -3.916 1.00 94.69 93 LYS A O 1
ATOM 705 N N . SER A 1 94 ? 15.507 6.118 -5.299 1.00 93.88 94 SER A N 1
ATOM 706 C CA . SER A 1 94 ? 14.303 6.847 -5.718 1.00 93.88 94 SER A CA 1
ATOM 707 C C . SER A 1 94 ? 13.404 7.216 -4.536 1.00 93.88 94 SER A C 1
ATOM 709 O O . SER A 1 94 ? 12.802 8.286 -4.557 1.00 93.88 94 SER A O 1
ATOM 711 N N . LEU A 1 95 ? 13.302 6.349 -3.524 1.00 94.00 95 LEU A N 1
ATOM 712 C CA . LEU A 1 95 ? 12.567 6.634 -2.296 1.00 94.00 95 LEU A CA 1
ATOM 713 C C . LEU A 1 95 ? 13.262 7.727 -1.479 1.00 94.00 95 LEU A C 1
ATOM 715 O O . LEU A 1 95 ? 12.595 8.647 -1.028 1.00 94.00 95 LEU A O 1
ATOM 719 N N . MET A 1 96 ? 14.584 7.660 -1.313 1.00 93.88 96 MET A N 1
ATOM 720 C CA . MET A 1 96 ? 15.346 8.685 -0.587 1.00 93.88 96 MET A CA 1
ATOM 721 C C . MET A 1 96 ? 15.230 10.062 -1.253 1.00 93.88 96 MET A C 1
ATOM 723 O O . MET A 1 96 ? 14.997 11.053 -0.562 1.00 93.88 96 MET A O 1
ATOM 727 N N . ASP A 1 97 ? 15.323 10.113 -2.584 1.00 92.81 97 ASP A N 1
ATOM 728 C CA . ASP A 1 97 ? 15.150 11.340 -3.367 1.00 92.81 97 ASP A CA 1
ATOM 729 C C . ASP A 1 97 ? 13.725 11.907 -3.192 1.00 92.81 97 ASP A C 1
ATOM 731 O O . ASP A 1 97 ? 13.548 13.109 -2.988 1.00 92.81 97 ASP A O 1
ATOM 735 N N . TRP A 1 98 ? 12.705 11.040 -3.192 1.00 92.12 98 TRP A N 1
ATOM 736 C CA . TRP A 1 98 ? 11.315 11.428 -2.923 1.00 92.12 98 TRP A CA 1
ATOM 737 C C . TRP A 1 98 ? 11.111 11.930 -1.482 1.00 92.12 98 TRP A C 1
ATOM 739 O O . TRP A 1 98 ? 10.488 12.970 -1.274 1.00 92.12 98 TRP A O 1
ATOM 749 N N . VAL A 1 99 ? 11.685 11.253 -0.478 1.00 90.00 99 VAL A N 1
ATOM 750 C CA . VAL A 1 99 ? 11.609 11.663 0.939 1.00 90.00 99 VAL A CA 1
ATOM 751 C C . VAL A 1 99 ? 12.232 13.046 1.143 1.00 90.00 99 VAL A C 1
ATOM 753 O O . VAL A 1 99 ? 11.663 13.869 1.871 1.00 90.00 99 VAL A O 1
ATOM 756 N N . ALA A 1 100 ? 13.370 13.307 0.492 1.00 90.00 100 ALA A N 1
ATOM 757 C CA . ALA A 1 100 ? 14.089 14.575 0.573 1.00 90.00 100 ALA A CA 1
ATOM 758 C C . ALA A 1 100 ? 13.297 15.756 -0.019 1.00 90.00 100 ALA A C 1
ATOM 760 O O . ALA A 1 100 ? 13.467 16.893 0.420 1.00 90.00 100 ALA A O 1
ATOM 761 N N . ASN A 1 101 ? 12.392 15.505 -0.968 1.00 88.56 101 ASN A N 1
ATOM 762 C CA . ASN A 1 101 ? 11.608 16.537 -1.643 1.00 88.56 101 ASN A CA 1
ATOM 763 C C . ASN A 1 101 ? 10.297 16.864 -0.895 1.00 88.56 101 ASN A C 1
ATOM 765 O O . ASN A 1 101 ? 9.186 16.603 -1.357 1.00 88.56 101 ASN A O 1
ATOM 769 N N . ALA A 1 102 ? 10.422 17.430 0.308 1.00 79.19 102 ALA A N 1
ATOM 770 C CA . ALA A 1 102 ? 9.275 17.749 1.164 1.00 79.19 102 ALA A CA 1
ATOM 771 C C . ALA A 1 102 ? 8.335 18.827 0.580 1.00 79.19 102 ALA A C 1
ATOM 773 O O . ALA A 1 102 ? 7.137 18.809 0.862 1.00 79.19 102 ALA A O 1
ATOM 774 N N . ASP A 1 103 ? 8.854 19.752 -0.230 1.00 78.81 103 ASP A N 1
ATOM 775 C CA . ASP A 1 103 ? 8.069 20.858 -0.793 1.00 78.81 103 ASP A CA 1
ATOM 776 C C . ASP A 1 103 ? 7.155 20.413 -1.938 1.00 78.81 103 ASP A C 1
ATOM 778 O O . ASP A 1 103 ? 6.060 20.949 -2.110 1.00 78.81 103 ASP A O 1
ATOM 782 N N . GLU A 1 104 ? 7.574 19.429 -2.734 1.00 76.31 104 GLU A N 1
ATOM 783 C CA . GLU A 1 104 ? 6.695 18.791 -3.716 1.00 76.31 104 GLU A CA 1
ATOM 784 C C . GLU A 1 104 ? 5.609 17.957 -3.029 1.00 76.31 104 GLU A C 1
ATOM 786 O O . GLU A 1 104 ? 4.443 18.080 -3.394 1.00 76.31 104 GLU A O 1
ATOM 791 N N . ARG A 1 105 ? 5.943 17.226 -1.954 1.00 78.44 105 ARG A N 1
ATOM 792 C CA . ARG A 1 105 ? 4.946 16.459 -1.185 1.00 78.44 105 ARG A CA 1
ATOM 793 C C . ARG A 1 105 ? 3.844 17.343 -0.607 1.00 78.44 105 ARG A C 1
ATOM 795 O O . ARG A 1 105 ? 2.671 17.059 -0.819 1.00 78.44 105 ARG A O 1
ATOM 802 N N . LYS A 1 106 ? 4.201 18.460 0.037 1.00 77.56 106 LYS A N 1
ATOM 803 C CA . LYS A 1 106 ? 3.215 19.417 0.575 1.00 77.56 106 LYS A CA 1
ATOM 804 C C . LYS A 1 106 ? 2.293 19.985 -0.505 1.00 77.56 106 LYS A C 1
ATOM 806 O O . LYS A 1 106 ? 1.109 20.188 -0.250 1.00 77.56 106 LYS A O 1
ATOM 811 N N . ARG A 1 107 ? 2.824 20.260 -1.703 1.00 77.19 107 ARG A N 1
ATOM 812 C CA . ARG A 1 107 ? 2.021 20.738 -2.839 1.00 77.19 107 ARG A CA 1
ATOM 813 C C . ARG A 1 107 ? 1.048 19.666 -3.318 1.00 77.19 107 ARG A C 1
ATOM 815 O O . ARG A 1 107 ? -0.135 19.961 -3.437 1.00 77.19 107 ARG A O 1
ATOM 822 N N . ASN A 1 108 ? 1.514 18.432 -3.496 1.00 78.00 108 ASN A N 1
ATOM 823 C CA . ASN A 1 108 ? 0.671 17.316 -3.927 1.00 78.00 108 ASN A CA 1
ATOM 824 C C . ASN A 1 108 ? -0.432 17.000 -2.899 1.00 78.00 108 ASN A C 1
ATOM 826 O O . ASN A 1 108 ? -1.579 16.763 -3.277 1.00 78.00 108 ASN A O 1
ATOM 830 N N . GLU A 1 109 ? -0.113 17.040 -1.600 1.00 79.31 109 GLU A N 1
ATOM 831 C CA . GLU A 1 109 ? -1.089 16.883 -0.511 1.00 79.31 109 GLU A CA 1
ATOM 832 C C . GLU A 1 109 ? -2.152 17.993 -0.541 1.00 79.31 109 GLU A C 1
ATOM 834 O O . GLU A 1 109 ? -3.344 17.708 -0.426 1.00 79.31 109 GLU A O 1
ATOM 839 N N . ALA A 1 110 ? -1.743 19.249 -0.750 1.00 77.62 110 ALA A N 1
ATOM 840 C CA . ALA A 1 110 ? -2.657 20.385 -0.836 1.00 77.62 110 ALA A CA 1
ATOM 841 C C . ALA A 1 110 ? -3.556 20.333 -2.084 1.00 77.62 110 ALA A C 1
ATOM 843 O O . ALA A 1 110 ? -4.755 20.597 -1.987 1.00 77.62 110 ALA A O 1
ATOM 844 N N . GLU A 1 111 ? -3.005 19.972 -3.246 1.00 80.44 111 GLU A N 1
ATOM 845 C CA . GLU A 1 111 ? -3.773 19.794 -4.485 1.00 80.44 111 GLU A CA 1
ATOM 846 C C . GLU A 1 111 ? -4.813 18.679 -4.345 1.00 80.44 111 GLU A C 1
ATOM 848 O O . GLU A 1 111 ? -5.963 18.847 -4.757 1.00 80.44 111 GLU A O 1
ATOM 853 N N . ARG A 1 112 ? -4.443 17.566 -3.701 1.00 77.31 112 ARG A N 1
ATOM 854 C CA . ARG A 1 112 ? -5.356 16.450 -3.441 1.00 77.31 112 ARG A CA 1
ATOM 855 C C . ARG A 1 112 ? -6.454 16.827 -2.451 1.00 77.31 112 ARG A C 1
ATOM 857 O O . ARG A 1 112 ? -7.620 16.597 -2.750 1.00 77.31 112 ARG A O 1
ATOM 864 N N . ALA A 1 113 ? -6.115 17.474 -1.335 1.00 78.06 113 ALA A N 1
ATOM 865 C CA . ALA A 1 113 ? -7.106 17.961 -0.373 1.00 78.06 113 ALA A CA 1
ATOM 866 C C . ALA A 1 113 ? -8.092 18.951 -1.020 1.00 78.06 113 ALA A C 1
ATOM 868 O O . ALA A 1 113 ? -9.287 18.931 -0.729 1.00 78.06 113 ALA A O 1
ATOM 869 N N . ALA A 1 114 ? -7.610 19.791 -1.944 1.00 79.44 114 ALA A N 1
ATOM 870 C CA . ALA A 1 114 ? -8.458 20.692 -2.715 1.00 79.44 114 ALA A CA 1
ATOM 871 C C . ALA A 1 114 ? -9.368 19.957 -3.716 1.00 79.44 114 ALA A C 1
ATOM 873 O O . ALA A 1 114 ? -10.472 20.428 -3.977 1.00 79.44 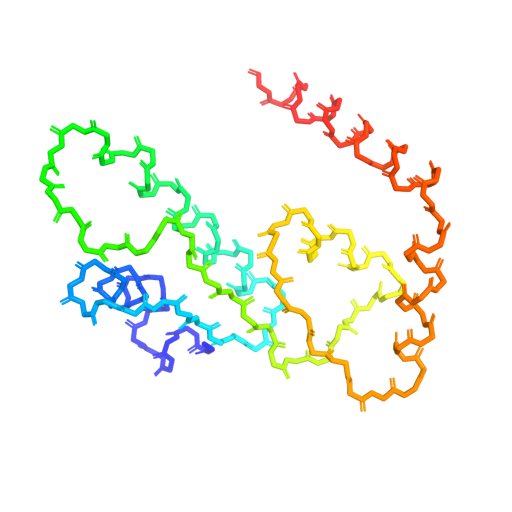114 ALA A O 1
ATOM 874 N N . MET A 1 115 ? -8.929 18.828 -4.281 1.00 76.69 115 MET A N 1
ATOM 875 C CA . MET A 1 115 ? -9.747 17.984 -5.159 1.00 76.69 115 MET A CA 1
ATOM 876 C C . MET A 1 115 ? -10.824 17.233 -4.363 1.00 76.69 115 MET A C 1
ATOM 878 O O . MET A 1 115 ? -11.998 17.343 -4.702 1.00 76.69 115 MET A O 1
ATOM 882 N N . GLU A 1 116 ? -10.463 16.591 -3.250 1.00 77.69 116 GLU A N 1
ATOM 883 C CA . GLU A 1 116 ? -11.415 15.882 -2.379 1.00 77.69 116 GLU A CA 1
ATOM 884 C C . GLU A 1 116 ? -12.473 16.823 -1.780 1.00 77.69 116 GLU A C 1
ATOM 886 O O . GLU A 1 116 ? -13.623 16.429 -1.603 1.00 77.69 116 GLU A O 1
ATOM 891 N N . ALA A 1 117 ? -12.114 18.081 -1.496 1.00 73.25 117 ALA A N 1
ATOM 892 C CA . ALA A 1 117 ? -13.055 19.102 -1.032 1.00 73.25 117 ALA A CA 1
ATOM 893 C C . ALA A 1 117 ? -14.011 19.609 -2.128 1.00 73.25 117 ALA A C 1
ATOM 895 O O . ALA A 1 117 ? -15.026 20.217 -1.806 1.00 73.25 117 ALA A O 1
ATOM 896 N N . ARG A 1 118 ? -13.687 19.405 -3.412 1.00 74.12 118 ARG A N 1
ATOM 897 C CA . ARG A 1 118 ? -14.573 19.734 -4.545 1.00 74.12 118 ARG A CA 1
ATOM 898 C C . ARG A 1 118 ? -15.525 18.595 -4.900 1.00 74.12 118 ARG A C 1
ATOM 900 O O . ARG A 1 118 ? -16.514 18.843 -5.581 1.00 74.12 118 ARG A O 1
ATOM 907 N N . GLU A 1 119 ? -15.194 17.370 -4.502 1.00 62.12 119 GLU A N 1
ATOM 908 C CA . GLU A 1 119 ? -15.993 16.167 -4.760 1.00 62.12 119 GLU A CA 1
ATOM 909 C C . GLU A 1 119 ? -16.985 15.839 -3.623 1.00 62.12 119 GLU A C 1
ATOM 911 O O . GLU A 1 119 ? -17.784 14.913 -3.772 1.00 62.12 119 GLU A O 1
ATOM 916 N N . GLN A 1 120 ? -16.953 16.594 -2.515 1.00 47.09 120 GLN A N 1
ATOM 917 C CA . GLN A 1 120 ? -17.936 16.566 -1.417 1.00 47.09 120 GLN A CA 1
ATOM 918 C C . GLN A 1 120 ? -19.014 17.636 -1.600 1.00 47.09 120 GLN A C 1
ATOM 92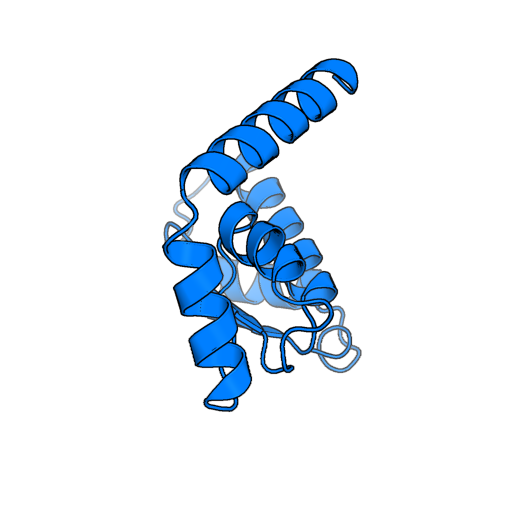0 O O . GLN A 1 120 ? -20.176 17.342 -1.240 1.00 47.09 120 GLN A O 1
#

pLDDT: mean 85.17, std 12.75, range [46.75, 97.62]

Radius of gyration: 16.17 Å; chains: 1; bounding box: 41×38×34 Å

Secondary structure (DSSP, 8-state):
-HHHHHT-HHHHHHHHHHHS---EEEESSHHHHHHHHHHHHHHHHHTTTS------SS-EEEE-SPPSSTTTHHHHHHHTT-EE---SHHHHHHHHHHHH-HHHHHHHHHHHHHHHTT--